Protein AF-A0A2N7Q3T9-F1 (afdb_monomer_lite)

Structure (mmCIF, N/CA/C/O backbone):
data_AF-A0A2N7Q3T9-F1
#
_entry.id   AF-A0A2N7Q3T9-F1
#
loop_
_atom_site.group_PDB
_atom_site.id
_atom_site.type_symbol
_atom_site.label_atom_id
_atom_site.label_alt_id
_atom_site.label_comp_id
_atom_site.label_asym_id
_atom_site.label_entity_id
_atom_site.label_seq_id
_atom_site.pdbx_PDB_ins_code
_atom_site.Cartn_x
_atom_site.Cartn_y
_atom_site.Cartn_z
_atom_site.occupancy
_atom_site.B_iso_or_equiv
_atom_site.auth_seq_id
_atom_site.auth_comp_id
_atom_site.auth_asym_id
_atom_site.auth_atom_id
_atom_site.pdbx_PDB_model_num
ATOM 1 N N . MET A 1 1 ? 2.534 8.173 -21.743 1.00 40.69 1 MET A N 1
ATOM 2 C CA . MET A 1 1 ? 3.752 7.332 -21.753 1.00 40.69 1 MET A CA 1
ATOM 3 C C . MET A 1 1 ? 3.950 6.769 -20.352 1.00 40.69 1 MET A C 1
ATOM 5 O O . MET A 1 1 ? 4.345 7.530 -19.479 1.00 40.69 1 MET A O 1
ATOM 9 N N . SER A 1 2 ? 3.644 5.490 -20.110 1.00 45.00 2 SER A N 1
ATOM 10 C CA . SER A 1 2 ? 3.992 4.845 -18.833 1.00 45.00 2 SER A CA 1
ATOM 11 C C . SER A 1 2 ? 5.509 4.738 -18.734 1.00 45.00 2 SER A C 1
ATOM 13 O O . SER A 1 2 ? 6.147 4.093 -19.571 1.00 45.00 2 SER A O 1
ATOM 15 N N . LYS A 1 3 ? 6.107 5.404 -17.744 1.00 56.69 3 LYS A N 1
ATOM 16 C CA . LYS A 1 3 ? 7.533 5.247 -17.456 1.00 56.69 3 LYS A CA 1
ATOM 17 C C . LYS A 1 3 ? 7.727 3.819 -16.947 1.00 56.69 3 LYS A C 1
ATOM 19 O O . LYS A 1 3 ? 7.128 3.411 -15.962 1.00 56.69 3 LYS A O 1
ATOM 24 N N . LYS A 1 4 ? 8.545 3.014 -17.632 1.00 60.53 4 LYS A N 1
ATOM 25 C CA . LYS A 1 4 ? 8.907 1.684 -17.123 1.00 60.53 4 LYS A CA 1
ATOM 26 C C . LYS A 1 4 ? 9.610 1.858 -15.774 1.00 60.53 4 LYS A C 1
ATOM 28 O O . LYS A 1 4 ? 10.688 2.442 -15.717 1.00 60.53 4 LYS A O 1
ATOM 33 N N . ILE A 1 5 ? 9.004 1.337 -14.707 1.00 64.88 5 ILE A N 1
ATOM 34 C CA . ILE A 1 5 ? 9.625 1.229 -13.382 1.00 64.88 5 ILE A CA 1
ATOM 35 C C . ILE A 1 5 ? 10.978 0.516 -13.531 1.00 64.88 5 ILE A C 1
ATOM 37 O O . ILE A 1 5 ? 11.024 -0.653 -13.917 1.00 64.88 5 ILE A O 1
ATOM 41 N N . ASN A 1 6 ? 12.078 1.200 -13.208 1.00 71.75 6 ASN A N 1
ATOM 42 C CA . ASN A 1 6 ? 13.384 0.558 -13.101 1.00 71.75 6 ASN A CA 1
ATOM 43 C C . ASN A 1 6 ? 13.453 -0.201 -11.772 1.00 71.75 6 ASN A C 1
ATOM 45 O O . ASN A 1 6 ? 13.769 0.369 -10.727 1.00 71.75 6 ASN A O 1
ATOM 49 N N . GLU A 1 7 ? 13.141 -1.495 -11.81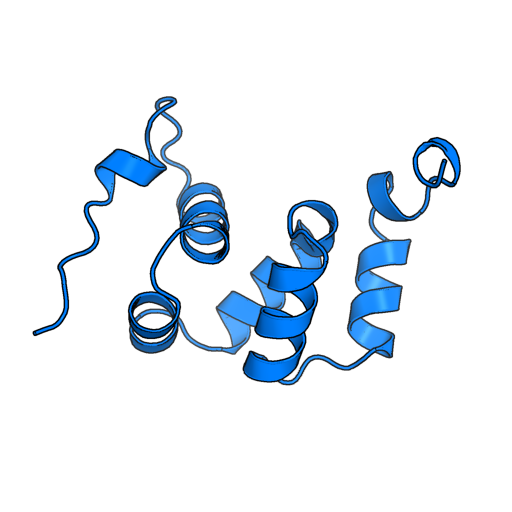0 1.00 71.75 7 GLU A N 1
ATOM 50 C CA . GLU A 1 7 ? 13.073 -2.334 -10.610 1.00 71.75 7 GLU A CA 1
ATOM 51 C C . GLU A 1 7 ? 14.386 -2.396 -9.824 1.00 71.75 7 GLU A C 1
ATOM 53 O O . GLU A 1 7 ? 14.359 -2.604 -8.611 1.00 71.75 7 GLU A O 1
ATOM 58 N N . LYS A 1 8 ? 15.527 -2.156 -10.486 1.00 76.62 8 LYS A N 1
ATOM 59 C CA . LYS A 1 8 ? 16.848 -2.169 -9.846 1.00 76.62 8 LYS A CA 1
ATOM 60 C C . LYS A 1 8 ? 16.977 -1.115 -8.747 1.00 76.62 8 LYS A C 1
ATOM 62 O O . LYS A 1 8 ? 17.671 -1.360 -7.770 1.00 76.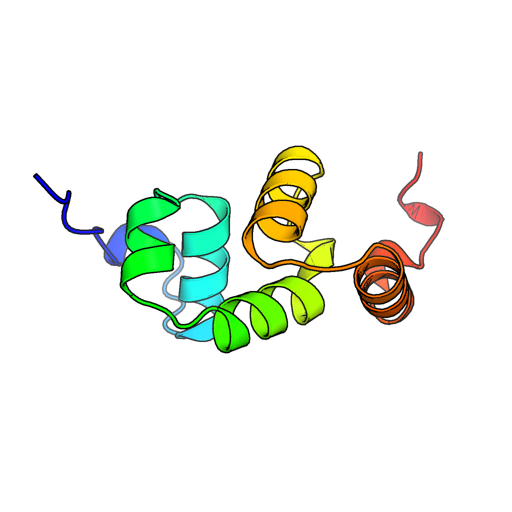62 8 LYS A O 1
ATOM 67 N N . ILE A 1 9 ? 16.266 0.012 -8.860 1.00 83.88 9 ILE A N 1
ATOM 68 C CA . ILE A 1 9 ? 16.285 1.081 -7.8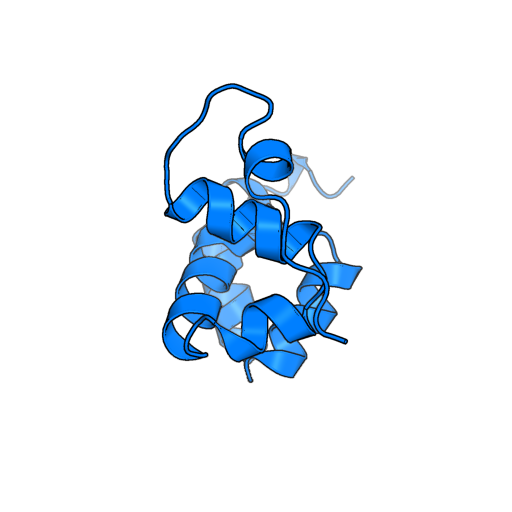47 1.00 83.88 9 ILE A CA 1
ATOM 69 C C . ILE A 1 9 ? 15.704 0.583 -6.519 1.00 83.88 9 ILE A C 1
ATOM 71 O O . ILE A 1 9 ? 16.166 0.977 -5.456 1.00 83.88 9 ILE A O 1
ATOM 75 N N . TYR A 1 10 ? 14.728 -0.327 -6.556 1.00 84.94 10 TYR A N 1
ATOM 76 C CA . TYR A 1 10 ? 14.094 -0.864 -5.348 1.00 84.94 10 TYR A CA 1
ATOM 77 C C . TYR A 1 10 ? 14.856 -2.053 -4.749 1.00 84.94 10 TYR A C 1
ATOM 79 O O . TYR A 1 10 ? 14.547 -2.456 -3.631 1.00 84.94 10 TYR A O 1
ATOM 87 N N . ARG A 1 11 ? 15.871 -2.573 -5.452 1.00 89.25 11 ARG A N 1
ATOM 88 C CA . ARG A 1 11 ? 16.764 -3.667 -5.025 1.00 89.25 11 ARG A CA 1
ATOM 89 C C . ARG A 1 11 ? 18.162 -3.154 -4.632 1.00 89.25 11 ARG A C 1
ATOM 91 O O . ARG A 1 11 ? 19.141 -3.886 -4.727 1.00 89.25 11 ARG A O 1
ATOM 98 N N . TRP A 1 12 ? 18.268 -1.881 -4.245 1.00 82.88 12 TRP A N 1
ATOM 99 C CA . TRP A 1 12 ? 19.539 -1.167 -4.045 1.00 82.88 12 TRP A CA 1
ATOM 100 C C . TRP A 1 12 ? 20.453 -1.760 -2.960 1.00 82.88 12 TRP A C 1
ATOM 102 O O . TRP A 1 12 ? 21.659 -1.544 -2.999 1.00 82.88 12 TRP A O 1
ATOM 112 N N . ASP A 1 13 ? 19.898 -2.524 -2.023 1.00 86.62 13 ASP A N 1
ATOM 113 C CA . ASP A 1 13 ? 20.599 -3.212 -0.933 1.00 86.62 13 ASP A CA 1
ATOM 114 C C . ASP A 1 13 ? 20.776 -4.721 -1.186 1.00 86.62 13 ASP A C 1
ATOM 116 O O . ASP A 1 13 ? 21.126 -5.473 -0.280 1.00 86.62 13 ASP A O 1
ATOM 120 N N . GLY A 1 14 ? 20.497 -5.185 -2.407 1.00 84.56 14 GLY A N 1
ATOM 121 C CA . GLY A 1 14 ? 20.567 -6.599 -2.770 1.00 84.56 14 GLY A CA 1
ATOM 122 C C . GLY A 1 14 ? 19.380 -7.440 -2.291 1.00 84.56 14 GLY A C 1
ATOM 123 O O . GLY A 1 14 ? 19.351 -8.641 -2.570 1.00 84.56 14 GLY A O 1
ATOM 124 N N . ILE A 1 15 ? 18.375 -6.852 -1.624 1.00 89.50 15 ILE A N 1
ATOM 125 C CA . ILE A 1 15 ? 17.166 -7.590 -1.242 1.00 89.50 15 ILE A CA 1
ATOM 126 C C . ILE A 1 15 ? 16.320 -7.895 -2.482 1.00 89.50 15 ILE A C 1
ATOM 128 O O . ILE A 1 15 ? 15.923 -7.005 -3.235 1.00 89.50 15 ILE A O 1
ATOM 132 N N . ASN A 1 16 ? 16.000 -9.180 -2.650 1.00 85.69 16 ASN A N 1
ATOM 133 C CA . ASN A 1 16 ? 15.231 -9.699 -3.781 1.00 85.69 16 ASN A CA 1
ATOM 134 C C . ASN A 1 16 ? 13.816 -10.176 -3.423 1.00 85.69 16 ASN A C 1
ATOM 136 O O . ASN A 1 16 ? 13.157 -10.765 -4.272 1.00 85.69 16 ASN A O 1
ATOM 140 N N . SER A 1 17 ? 13.346 -9.918 -2.199 1.00 90.56 17 SER A N 1
ATOM 141 C CA . SER A 1 17 ? 11.985 -10.269 -1.775 1.00 90.56 17 SER A CA 1
ATOM 142 C C . SER A 1 17 ? 10.943 -9.413 -2.497 1.00 90.56 17 SER A C 1
ATOM 144 O O . SER A 1 17 ? 10.967 -8.184 -2.398 1.00 90.56 17 SER A O 1
ATOM 146 N N . ASP A 1 18 ? 9.995 -10.060 -3.176 1.00 88.56 18 ASP A N 1
ATOM 147 C CA . ASP A 1 18 ? 8.928 -9.377 -3.915 1.00 88.56 18 ASP A CA 1
ATOM 148 C C . ASP A 1 18 ? 8.043 -8.520 -3.005 1.00 88.56 18 ASP A C 1
ATOM 150 O O . ASP A 1 18 ? 7.643 -7.419 -3.388 1.00 88.56 18 ASP A O 1
ATOM 154 N N . GLN A 1 19 ? 7.798 -8.972 -1.771 1.00 90.56 19 GLN A N 1
ATOM 155 C CA . GLN A 1 19 ? 7.044 -8.205 -0.782 1.00 90.56 19 GLN A CA 1
ATOM 156 C C . GLN A 1 19 ? 7.802 -6.939 -0.362 1.00 90.56 19 GLN A C 1
ATOM 158 O O . GLN A 1 19 ? 7.215 -5.859 -0.304 1.00 90.56 19 GLN A O 1
ATOM 163 N N . GLU A 1 20 ? 9.110 -7.041 -0.111 1.00 91.94 20 GLU A N 1
ATOM 164 C CA . GLU A 1 20 ? 9.935 -5.882 0.252 1.00 91.94 20 GLU A CA 1
ATOM 165 C C . GLU A 1 20 ? 9.992 -4.870 -0.896 1.00 91.94 20 GLU A C 1
ATOM 167 O O . GLU A 1 20 ? 9.847 -3.663 -0.693 1.00 91.94 20 GLU A O 1
ATOM 172 N N . ILE A 1 21 ? 10.139 -5.361 -2.125 1.00 92.56 21 ILE A N 1
ATOM 173 C CA . ILE A 1 21 ? 10.142 -4.529 -3.326 1.00 92.56 21 ILE A CA 1
ATOM 174 C C . ILE A 1 21 ? 8.789 -3.845 -3.512 1.00 92.56 21 ILE A C 1
ATOM 176 O O . ILE A 1 21 ? 8.757 -2.663 -3.851 1.00 92.56 21 ILE A O 1
ATOM 180 N N . LEU A 1 22 ? 7.678 -4.545 -3.269 1.00 93.62 22 LEU A N 1
ATOM 181 C CA . LEU A 1 22 ? 6.340 -3.963 -3.339 1.00 93.62 22 LEU A CA 1
ATOM 182 C C . LEU A 1 22 ? 6.156 -2.852 -2.302 1.00 93.62 22 LEU A C 1
ATOM 184 O O . LEU A 1 22 ? 5.722 -1.762 -2.667 1.00 93.62 22 LEU A O 1
ATOM 188 N N . ILE A 1 23 ? 6.567 -3.064 -1.049 1.00 93.81 23 ILE A N 1
ATOM 189 C CA . ILE A 1 23 ? 6.513 -2.018 -0.015 1.00 93.81 23 ILE A CA 1
ATOM 190 C C . ILE A 1 23 ? 7.316 -0.790 -0.459 1.00 93.81 23 ILE A C 1
ATOM 192 O O . ILE A 1 23 ? 6.838 0.340 -0.370 1.00 93.81 23 ILE A O 1
ATOM 196 N N . ARG A 1 24 ? 8.522 -0.988 -1.000 1.00 92.38 24 ARG A N 1
ATOM 197 C CA . ARG A 1 24 ? 9.358 0.116 -1.498 1.00 92.38 24 ARG A CA 1
ATOM 198 C C . ARG A 1 24 ? 8.731 0.831 -2.687 1.00 92.38 24 ARG A C 1
ATOM 200 O O . ARG A 1 24 ? 8.796 2.057 -2.747 1.00 92.38 24 ARG A O 1
ATOM 207 N N . LYS A 1 25 ? 8.103 0.093 -3.606 1.00 92.75 25 LYS A N 1
ATOM 208 C CA . LYS A 1 25 ? 7.320 0.683 -4.697 1.00 92.75 25 LYS A CA 1
ATOM 209 C C . LYS A 1 25 ? 6.199 1.544 -4.111 1.00 92.75 25 LYS A C 1
ATOM 211 O O . LYS A 1 25 ? 6.131 2.714 -4.453 1.00 92.75 25 LYS A O 1
ATOM 216 N N . MET A 1 26 ? 5.421 1.044 -3.150 1.00 93.50 26 MET A N 1
ATOM 217 C CA . MET A 1 26 ? 4.356 1.819 -2.487 1.00 93.50 26 MET A CA 1
ATOM 218 C C . MET A 1 26 ? 4.859 3.072 -1.755 1.00 93.50 26 MET A C 1
ATOM 220 O O . MET A 1 26 ? 4.114 4.039 -1.602 1.00 93.50 26 MET A O 1
ATOM 224 N N . LEU A 1 27 ? 6.111 3.080 -1.295 1.00 91.81 27 LEU A N 1
ATOM 225 C CA . LEU A 1 27 ? 6.704 4.233 -0.614 1.00 91.81 27 LEU A CA 1
ATOM 226 C C . LEU A 1 27 ? 7.281 5.288 -1.566 1.00 91.81 27 LEU A C 1
ATOM 228 O O . LEU A 1 27 ? 7.256 6.469 -1.212 1.00 91.81 27 LEU A O 1
ATOM 232 N N . TYR A 1 28 ? 7.827 4.877 -2.715 1.00 90.00 28 TYR A N 1
ATOM 233 C CA . TYR A 1 28 ? 8.706 5.734 -3.525 1.00 90.00 28 TYR A CA 1
ATOM 234 C C . TYR A 1 28 ? 8.423 5.739 -5.034 1.00 90.00 28 TYR A C 1
ATOM 236 O O . TYR A 1 28 ? 8.996 6.561 -5.745 1.00 90.00 28 TYR A O 1
ATOM 244 N N . ALA A 1 29 ? 7.619 4.812 -5.556 1.00 90.50 29 ALA A N 1
ATOM 245 C CA . ALA A 1 29 ? 7.242 4.798 -6.969 1.00 90.50 29 ALA A CA 1
ATOM 246 C C . ALA A 1 29 ? 6.035 5.704 -7.242 1.00 90.50 29 ALA A C 1
ATOM 248 O O . ALA A 1 29 ? 5.364 6.171 -6.323 1.00 90.50 29 ALA A O 1
ATOM 249 N N . ASP A 1 30 ? 5.753 5.917 -8.528 1.00 89.75 30 ASP A N 1
ATOM 250 C CA . ASP A 1 30 ? 4.513 6.553 -8.956 1.00 89.75 30 ASP A CA 1
ATOM 251 C C . ASP A 1 30 ? 3.312 5.655 -8.599 1.00 89.75 30 ASP A C 1
ATOM 253 O O . ASP A 1 30 ? 3.289 4.487 -9.005 1.00 89.75 30 ASP A O 1
ATOM 257 N N . PRO A 1 31 ? 2.311 6.152 -7.849 1.00 90.06 31 PRO A N 1
ATOM 258 C CA . PRO A 1 31 ? 1.171 5.336 -7.449 1.00 90.06 31 PRO A CA 1
ATOM 259 C C . PRO A 1 31 ? 0.350 4.786 -8.619 1.00 90.06 31 PRO A C 1
ATOM 261 O O . PRO A 1 31 ? -0.171 3.678 -8.509 1.00 90.06 31 PRO A O 1
ATOM 264 N N . GLY A 1 32 ? 0.250 5.502 -9.744 1.00 90.06 32 GLY A N 1
ATOM 265 C CA . GLY A 1 32 ? -0.506 5.050 -10.915 1.00 90.06 32 GLY A CA 1
ATOM 266 C C . GLY A 1 32 ? 0.095 3.791 -11.543 1.00 90.06 32 GLY A C 1
ATOM 267 O O . GLY A 1 32 ? -0.625 2.861 -11.922 1.00 90.06 32 GLY A O 1
ATOM 268 N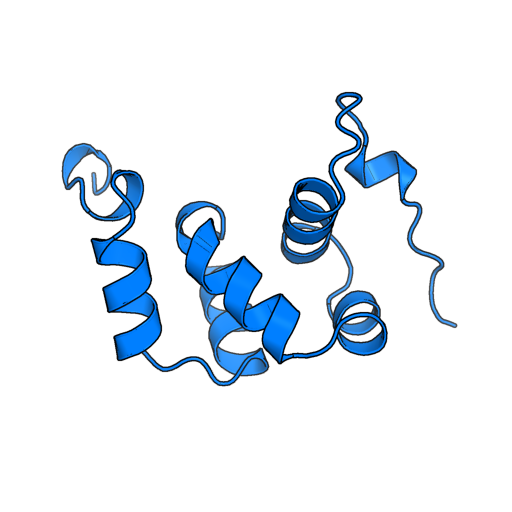 N . ASP A 1 33 ? 1.424 3.695 -11.569 1.00 88.94 33 ASP A N 1
ATOM 269 C CA . ASP A 1 33 ? 2.111 2.491 -12.046 1.00 88.94 33 ASP A CA 1
ATOM 270 C C . ASP A 1 33 ? 1.930 1.289 -11.100 1.00 88.94 33 ASP A C 1
ATOM 272 O O . ASP A 1 33 ? 2.025 0.140 -11.531 1.00 88.94 33 ASP A O 1
ATOM 276 N N . ILE A 1 34 ? 1.687 1.527 -9.809 1.00 92.00 34 ILE A N 1
ATOM 277 C CA . ILE A 1 34 ? 1.423 0.464 -8.829 1.00 92.00 34 ILE A CA 1
ATOM 278 C C . ILE A 1 34 ? -0.019 -0.016 -8.964 1.00 92.00 34 ILE A C 1
ATOM 280 O O . ILE A 1 34 ? -0.256 -1.216 -9.094 1.00 92.00 34 ILE A O 1
ATOM 284 N N . LEU A 1 35 ? -0.965 0.922 -8.979 1.00 92.00 35 LEU A N 1
ATOM 285 C CA . LEU A 1 35 ? -2.400 0.647 -9.070 1.00 92.00 35 LEU A CA 1
ATOM 286 C C . LEU A 1 35 ? -2.778 -0.057 -10.380 1.00 92.00 35 LEU A C 1
ATOM 288 O O . LEU A 1 35 ? -3.727 -0.829 -10.408 1.00 92.00 35 LEU A O 1
ATOM 292 N N . SER A 1 36 ? -2.014 0.155 -11.454 1.00 91.62 36 SER A N 1
ATOM 293 C CA . SER A 1 36 ? -2.206 -0.564 -12.723 1.00 91.62 36 SER A CA 1
ATOM 294 C C . SER A 1 36 ? -1.647 -1.992 -12.738 1.00 91.62 36 SER A C 1
ATOM 296 O O . SER A 1 36 ? -1.994 -2.766 -13.628 1.00 91.62 36 SER A O 1
ATOM 298 N N . LYS A 1 37 ? -0.771 -2.356 -11.792 1.00 91.88 37 LYS A N 1
ATOM 299 C CA . LYS A 1 37 ? -0.051 -3.645 -11.788 1.00 91.88 37 LYS A CA 1
ATOM 300 C C . LYS A 1 37 ? -0.490 -4.606 -10.697 1.00 91.88 37 LYS A C 1
ATOM 302 O O . LYS A 1 37 ? -0.345 -5.813 -10.869 1.00 91.88 37 LYS A O 1
ATOM 307 N N . TYR A 1 38 ? -0.960 -4.085 -9.573 1.00 92.88 38 TYR A N 1
ATOM 308 C CA . TYR A 1 38 ? -1.317 -4.882 -8.408 1.00 92.88 38 TYR A CA 1
ATOM 309 C C . TYR A 1 38 ? -2.794 -4.689 -8.091 1.00 92.88 38 TYR A C 1
ATOM 311 O O . TYR A 1 38 ? -3.300 -3.572 -8.113 1.00 92.88 38 TYR A O 1
ATOM 319 N N . SER A 1 39 ? -3.480 -5.784 -7.767 1.00 93.50 39 SER A N 1
ATOM 320 C CA . SER A 1 39 ? -4.864 -5.715 -7.302 1.00 93.50 39 SER A CA 1
ATOM 321 C C . SER A 1 39 ? -4.952 -4.960 -5.978 1.00 93.50 39 SER A C 1
ATOM 323 O O . SER A 1 39 ? -4.090 -5.134 -5.109 1.00 93.50 39 SER A O 1
ATOM 325 N N . GLU A 1 40 ? -6.047 -4.237 -5.783 1.00 92.88 40 GLU A N 1
ATOM 326 C CA . GLU A 1 40 ? -6.321 -3.482 -4.560 1.00 92.88 40 GLU A CA 1
ATOM 327 C C . GLU A 1 40 ? -6.216 -4.339 -3.290 1.00 92.88 40 GLU A C 1
ATOM 329 O O . GLU A 1 40 ? -5.565 -3.927 -2.335 1.00 92.88 40 GLU A O 1
ATOM 334 N N . GLY A 1 41 ? -6.742 -5.572 -3.299 1.00 93.12 41 GLY A N 1
ATOM 335 C CA . GLY A 1 41 ? -6.683 -6.472 -2.138 1.00 93.12 41 GLY A CA 1
ATOM 336 C C . GLY A 1 41 ? -5.256 -6.798 -1.676 1.00 93.12 41 GLY A C 1
ATOM 337 O O . GLY A 1 41 ? -4.973 -6.773 -0.480 1.00 93.12 41 GLY A O 1
ATOM 338 N N . ILE A 1 42 ? -4.330 -7.025 -2.617 1.00 93.81 42 ILE A N 1
ATOM 339 C CA . ILE A 1 42 ? -2.904 -7.243 -2.309 1.00 93.81 42 ILE A CA 1
ATOM 340 C C . ILE A 1 42 ? -2.293 -5.978 -1.701 1.00 93.81 42 ILE A C 1
ATOM 342 O O . ILE A 1 42 ? -1.569 -6.049 -0.709 1.00 93.81 42 ILE A O 1
ATOM 346 N N . LEU A 1 43 ? -2.583 -4.813 -2.285 1.00 95.00 43 LEU A N 1
ATOM 347 C CA . LEU A 1 43 ? -2.056 -3.539 -1.796 1.00 95.00 43 LEU A CA 1
ATOM 348 C C . LEU A 1 43 ? -2.584 -3.213 -0.397 1.00 95.00 43 LEU A C 1
ATOM 350 O O . LEU A 1 43 ? -1.810 -2.763 0.447 1.00 95.00 43 LEU A O 1
ATOM 354 N N . LYS A 1 44 ? -3.865 -3.492 -0.135 1.00 95.25 44 LYS A N 1
ATOM 355 C CA . LYS A 1 44 ? -4.507 -3.319 1.171 1.00 95.25 44 LYS A CA 1
ATOM 356 C C . LYS A 1 44 ? -3.864 -4.200 2.238 1.00 95.25 44 LYS A C 1
ATOM 358 O O . LYS A 1 44 ? -3.476 -3.688 3.286 1.00 95.25 44 LYS A O 1
ATOM 363 N N . ASP A 1 45 ? -3.668 -5.486 1.953 1.00 94.31 45 ASP A N 1
ATOM 364 C CA . ASP A 1 45 ? -3.008 -6.413 2.882 1.00 94.31 45 ASP A CA 1
ATOM 365 C C . ASP A 1 45 ? -1.563 -5.983 3.190 1.00 94.31 45 ASP A C 1
ATOM 367 O O . ASP A 1 45 ? -1.162 -5.889 4.354 1.00 94.31 45 ASP A O 1
ATOM 371 N N . VAL A 1 46 ? -0.787 -5.632 2.159 1.00 94.81 46 VAL A N 1
ATOM 372 C CA . VAL A 1 46 ? 0.601 -5.171 2.326 1.00 94.81 46 VAL A CA 1
ATOM 373 C C . VAL A 1 46 ? 0.664 -3.867 3.118 1.00 94.81 46 VAL A C 1
ATOM 375 O O . VAL A 1 46 ? 1.521 -3.742 4.001 1.00 94.81 46 VAL A O 1
ATOM 378 N N . PHE A 1 47 ? -0.235 -2.923 2.830 1.00 94.69 47 PHE A N 1
ATOM 379 C CA . PHE A 1 47 ? -0.341 -1.646 3.529 1.00 94.69 47 PHE A CA 1
ATOM 380 C C . PHE A 1 47 ? -0.632 -1.841 5.017 1.00 94.69 47 PHE A C 1
ATOM 382 O O . PHE A 1 47 ? 0.142 -1.357 5.843 1.00 94.69 47 PHE A O 1
ATOM 389 N N . LEU A 1 48 ? -1.684 -2.591 5.361 1.00 92.12 48 LEU A N 1
ATOM 390 C CA . LEU A 1 48 ? -2.091 -2.819 6.749 1.00 92.12 48 LEU A CA 1
ATOM 391 C C . LEU A 1 48 ? -0.998 -3.545 7.543 1.00 92.12 48 LEU A C 1
ATOM 393 O O . LEU A 1 48 ? -0.579 -3.071 8.598 1.00 92.12 48 LEU A O 1
ATOM 397 N N . ARG A 1 49 ? -0.424 -4.628 7.001 1.00 91.38 49 ARG A N 1
ATOM 398 C CA . ARG A 1 49 ? 0.656 -5.376 7.679 1.00 91.38 49 ARG A CA 1
ATOM 399 C C . ARG A 1 49 ? 1.924 -4.552 7.905 1.00 91.38 49 ARG A C 1
ATOM 401 O O . ARG A 1 49 ? 2.704 -4.851 8.807 1.00 91.38 49 ARG A O 1
ATOM 408 N N . ASN A 1 50 ? 2.157 -3.528 7.085 1.00 92.19 50 ASN A N 1
ATOM 409 C CA . ASN A 1 50 ? 3.370 -2.712 7.123 1.00 92.19 50 ASN A CA 1
ATOM 410 C C . ASN A 1 50 ? 3.091 -1.245 7.448 1.00 92.19 50 ASN A C 1
ATOM 412 O O . ASN A 1 50 ? 3.932 -0.390 7.161 1.00 92.19 50 ASN A O 1
ATOM 416 N N . ILE A 1 51 ? 1.952 -0.944 8.076 1.00 90.12 51 ILE A N 1
ATOM 417 C CA . ILE A 1 51 ? 1.469 0.427 8.266 1.00 90.12 51 ILE A CA 1
ATOM 418 C C . ILE A 1 51 ? 2.496 1.332 8.957 1.00 90.12 51 ILE A C 1
ATOM 420 O O . ILE A 1 51 ? 2.701 2.482 8.562 1.00 90.12 51 ILE A O 1
ATOM 424 N N . HIS A 1 52 ? 3.248 0.772 9.905 1.00 86.75 52 HIS A N 1
ATOM 425 C CA . HIS A 1 52 ? 4.330 1.440 10.623 1.00 86.75 52 HIS A CA 1
ATOM 426 C C . HIS A 1 52 ? 5.419 2.030 9.705 1.00 86.75 52 HIS A C 1
ATOM 428 O O . HIS A 1 52 ? 6.019 3.043 10.0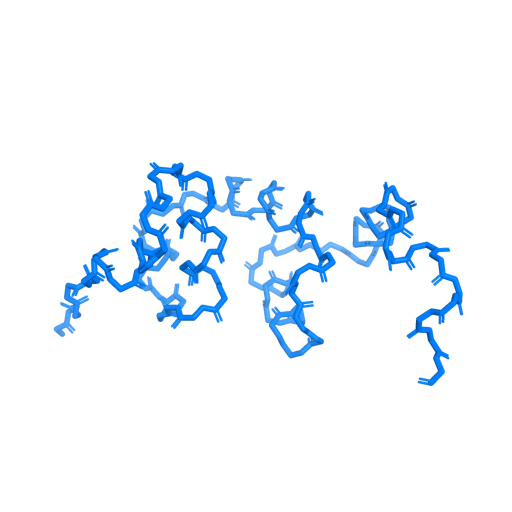55 1.00 86.75 52 HIS A O 1
ATOM 434 N N . ARG A 1 53 ? 5.657 1.451 8.519 1.00 89.69 53 ARG A N 1
ATOM 435 C CA . ARG A 1 53 ? 6.670 1.922 7.552 1.00 89.69 53 ARG A CA 1
ATOM 436 C C . ARG A 1 53 ? 6.211 3.133 6.745 1.00 89.69 53 ARG A C 1
ATOM 438 O O . ARG A 1 53 ? 7.039 3.870 6.211 1.00 89.69 53 ARG A O 1
ATOM 445 N N . PHE A 1 54 ? 4.904 3.348 6.638 1.00 90.31 54 PHE A N 1
ATOM 446 C CA . PHE A 1 54 ? 4.345 4.471 5.898 1.00 90.31 54 PHE A CA 1
ATOM 447 C C . PHE A 1 54 ? 4.375 5.727 6.773 1.00 90.31 54 PHE A C 1
ATOM 449 O O . PHE A 1 54 ? 3.912 5.712 7.910 1.00 90.31 54 PHE A O 1
ATOM 456 N N . LYS A 1 55 ? 4.902 6.839 6.250 1.00 87.62 55 LYS A N 1
ATOM 457 C CA . LYS A 1 55 ? 4.816 8.155 6.913 1.00 87.62 55 LYS A CA 1
ATOM 458 C C . LYS A 1 55 ? 3.390 8.704 6.821 1.00 87.62 55 LYS A C 1
ATOM 460 O O . LYS A 1 55 ? 2.670 8.340 5.896 1.00 87.62 55 LYS A O 1
ATOM 465 N N . LYS A 1 56 ? 3.009 9.644 7.697 1.00 85.19 56 LYS A N 1
ATOM 466 C CA . LYS A 1 56 ? 1.649 10.229 7.772 1.00 85.19 56 LYS A CA 1
ATOM 467 C C . LYS A 1 56 ? 1.054 10.597 6.403 1.00 85.19 56 LYS A C 1
ATOM 469 O O . LYS A 1 56 ? -0.038 10.147 6.086 1.00 85.19 56 LYS A O 1
ATOM 474 N N . LYS A 1 57 ? 1.804 11.321 5.558 1.00 85.44 57 LYS A N 1
ATOM 475 C CA . LYS A 1 57 ? 1.359 11.699 4.200 1.00 85.44 57 LYS A CA 1
ATOM 476 C C . LYS A 1 57 ? 1.054 10.484 3.311 1.00 85.44 57 LYS A C 1
ATOM 478 O O . LYS A 1 57 ? 0.000 10.437 2.689 1.00 85.44 57 LYS A O 1
ATOM 483 N N . ASN A 1 58 ? 1.941 9.485 3.300 1.00 88.25 58 ASN A N 1
ATOM 484 C CA . ASN A 1 58 ? 1.740 8.260 2.521 1.00 88.25 58 ASN A CA 1
ATOM 485 C C . ASN A 1 58 ? 0.609 7.402 3.105 1.00 88.25 58 ASN A C 1
ATOM 487 O O . ASN A 1 58 ? -0.149 6.821 2.339 1.00 88.25 58 ASN A O 1
ATOM 491 N N . ARG A 1 59 ? 0.457 7.344 4.437 1.00 90.06 59 ARG A N 1
ATOM 492 C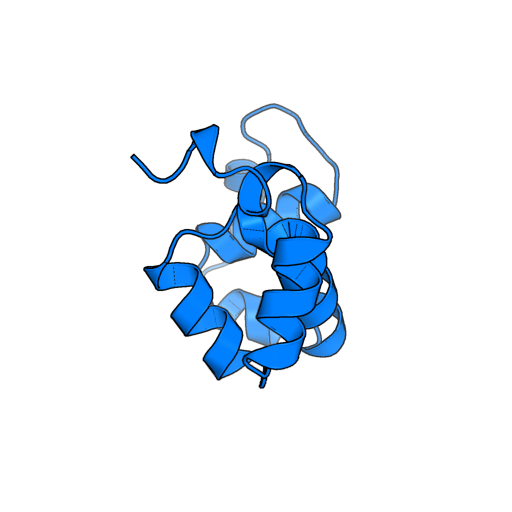 CA . ARG A 1 59 ? -0.660 6.636 5.084 1.00 90.06 59 ARG A CA 1
ATOM 493 C C . ARG A 1 59 ? -1.998 7.213 4.658 1.00 90.06 59 ARG A C 1
ATOM 495 O O . ARG A 1 59 ? -2.843 6.454 4.214 1.00 90.06 59 ARG A O 1
ATOM 502 N N . SER A 1 60 ? -2.175 8.532 4.748 1.00 91.00 60 SER A N 1
ATOM 503 C CA . SER A 1 60 ? -3.428 9.181 4.345 1.00 91.00 60 SER A CA 1
ATOM 504 C C . SER A 1 60 ? -3.758 8.918 2.875 1.00 91.00 60 SER A C 1
ATOM 506 O O . SER A 1 60 ? -4.907 8.629 2.557 1.00 91.00 60 SER A O 1
ATOM 508 N N . PHE A 1 61 ? -2.751 8.959 1.997 1.00 93.31 61 PHE A N 1
ATOM 509 C CA . PHE A 1 61 ? -2.918 8.630 0.583 1.00 93.31 61 PHE A CA 1
ATOM 510 C C . PHE A 1 61 ? -3.380 7.181 0.377 1.00 93.31 61 PHE A C 1
ATOM 512 O O . PHE A 1 61 ? -4.426 6.949 -0.223 1.00 93.31 61 PHE A O 1
ATOM 519 N N . TRP A 1 62 ? -2.633 6.206 0.902 1.00 94.44 62 TRP A N 1
ATOM 520 C CA . TRP A 1 62 ? -2.940 4.788 0.701 1.00 94.44 62 TRP A CA 1
ATOM 521 C C . TRP A 1 62 ? -4.231 4.362 1.395 1.00 94.44 62 TRP A C 1
ATOM 523 O O . TRP A 1 62 ? -4.978 3.576 0.829 1.00 94.44 62 TRP A O 1
ATOM 533 N N . LYS A 1 63 ? -4.545 4.932 2.561 1.00 94.25 63 LYS A N 1
ATOM 534 C CA . LYS A 1 63 ? -5.827 4.723 3.239 1.00 94.25 63 LYS A CA 1
ATOM 535 C C . LYS A 1 63 ? -7.002 5.132 2.345 1.00 94.25 63 LYS A C 1
ATOM 537 O O . LYS A 1 63 ? -7.937 4.356 2.185 1.00 94.25 63 LYS A O 1
ATOM 542 N N . LEU A 1 64 ? -6.933 6.326 1.747 1.00 93.69 64 LEU A N 1
ATOM 543 C CA . LEU A 1 64 ? -7.991 6.855 0.883 1.00 93.69 64 LEU A CA 1
ATOM 544 C C . LEU A 1 64 ? -8.133 6.037 -0.404 1.00 93.69 64 LEU A C 1
ATOM 546 O O . LEU A 1 64 ? -9.243 5.687 -0.786 1.00 93.69 64 LEU A O 1
ATOM 550 N N . ILE A 1 65 ? -7.013 5.720 -1.055 1.00 93.75 65 ILE A N 1
ATOM 551 C CA . ILE A 1 65 ? -7.006 4.998 -2.333 1.00 93.75 65 ILE A CA 1
ATOM 552 C C . ILE A 1 65 ? -7.446 3.538 -2.187 1.00 93.75 65 ILE A C 1
ATOM 554 O O . ILE A 1 65 ? -8.071 3.013 -3.098 1.00 93.75 65 ILE A O 1
ATOM 558 N N . LEU A 1 66 ? -7.125 2.889 -1.066 1.00 94.38 66 LEU A N 1
ATOM 559 C CA . LEU A 1 66 ? -7.435 1.474 -0.825 1.00 94.38 66 LEU A CA 1
ATOM 560 C C . LEU A 1 66 ? -8.742 1.268 -0.041 1.00 94.38 66 LEU A C 1
ATOM 562 O O . LEU A 1 66 ? -8.988 0.166 0.448 1.00 94.38 66 LEU A O 1
ATOM 566 N N . GLY A 1 67 ? -9.528 2.333 0.169 1.00 92.44 67 GLY A N 1
ATOM 567 C CA . GLY A 1 67 ? -10.795 2.260 0.902 1.00 92.44 67 GLY A CA 1
ATOM 568 C C . GLY A 1 67 ? -10.650 1.648 2.299 1.00 92.44 67 GLY A C 1
ATOM 569 O O . GLY A 1 67 ? -11.467 0.823 2.708 1.00 92.44 67 GLY A O 1
ATOM 570 N N . VAL A 1 68 ? -9.567 1.978 3.006 1.00 92.56 68 VAL A N 1
ATOM 571 C CA . VAL A 1 68 ? -9.286 1.445 4.345 1.00 92.56 68 VAL A CA 1
ATOM 572 C C . VAL A 1 68 ? -9.953 2.347 5.385 1.00 92.56 68 VAL A C 1
ATOM 574 O O . VAL A 1 68 ? -9.770 3.569 5.368 1.00 92.56 68 VAL A O 1
ATOM 577 N N . SER A 1 69 ? -10.718 1.752 6.295 1.00 90.19 69 SER A N 1
ATOM 578 C CA . SER A 1 69 ? -11.354 2.472 7.408 1.00 90.19 69 SER A CA 1
ATOM 579 C C . SER A 1 69 ? -10.343 2.911 8.478 1.00 90.19 69 SER A C 1
ATOM 581 O O . SER A 1 69 ? -9.205 2.441 8.506 1.00 90.19 69 SER A O 1
ATOM 583 N N . ASP A 1 70 ? -10.734 3.844 9.350 1.00 86.50 70 ASP A N 1
ATOM 584 C CA . ASP A 1 70 ? -9.927 4.170 10.538 1.00 86.50 70 ASP A CA 1
ATOM 585 C C . ASP A 1 70 ? -9.786 2.954 11.463 1.00 86.50 70 ASP A C 1
ATOM 587 O O . ASP A 1 70 ? -8.674 2.645 11.877 1.00 86.50 70 ASP A O 1
ATOM 591 N N . ASP A 1 71 ? -10.860 2.182 11.654 1.00 87.81 71 ASP A N 1
ATOM 592 C CA . ASP A 1 71 ? -10.854 0.977 12.492 1.00 87.81 71 ASP A CA 1
ATOM 593 C C . ASP A 1 71 ? -9.816 -0.061 12.025 1.00 87.81 71 ASP A C 1
ATOM 595 O O . ASP A 1 71 ? -9.059 -0.605 12.829 1.00 87.81 71 ASP A O 1
ATOM 599 N N . GLU A 1 72 ? -9.718 -0.307 10.712 1.00 87.94 72 GLU A N 1
ATOM 600 C CA . GLU A 1 72 ? -8.714 -1.220 10.140 1.00 87.94 72 GLU A CA 1
ATOM 601 C C . GLU A 1 72 ? -7.278 -0.709 10.340 1.00 87.94 72 GLU A C 1
ATOM 603 O O . GLU A 1 72 ? -6.347 -1.496 10.539 1.00 87.94 72 GLU A O 1
ATOM 608 N N . VAL A 1 73 ? -7.082 0.611 10.273 1.00 85.50 73 VAL A N 1
ATOM 609 C CA . VAL A 1 73 ? -5.784 1.254 10.517 1.00 85.50 73 VAL A CA 1
ATOM 610 C C . VAL A 1 73 ? -5.390 1.125 11.982 1.00 85.50 73 VAL A C 1
ATOM 612 O O . VAL A 1 73 ? -4.242 0.771 12.263 1.00 85.50 73 VAL A O 1
ATOM 615 N N . ASP A 1 74 ? -6.325 1.374 12.892 1.00 85.12 74 ASP A N 1
ATOM 616 C CA . ASP A 1 74 ? -6.099 1.318 14.332 1.00 85.12 74 ASP A CA 1
ATOM 617 C C . ASP A 1 74 ? -5.837 -0.118 14.789 1.00 85.12 74 ASP A C 1
ATOM 619 O O . ASP A 1 74 ? -4.884 -0.362 15.531 1.00 85.12 74 ASP A O 1
ATOM 623 N N . GLU A 1 75 ? -6.579 -1.098 14.267 1.00 86.75 75 GLU A N 1
ATOM 624 C CA . GLU A 1 75 ? -6.328 -2.515 14.538 1.00 86.75 75 GLU A CA 1
ATOM 625 C C . GLU A 1 75 ? -4.935 -2.945 14.045 1.00 86.75 75 GLU A C 1
ATOM 627 O O . GLU A 1 75 ? -4.184 -3.624 14.757 1.00 86.75 75 GLU A O 1
ATOM 632 N N . ALA A 1 76 ? -4.551 -2.526 12.836 1.00 84.56 76 ALA A N 1
ATOM 633 C CA . ALA A 1 76 ? -3.234 -2.818 12.279 1.00 84.56 76 ALA A CA 1
ATOM 634 C C . ALA A 1 76 ? -2.099 -2.118 13.048 1.00 84.56 76 ALA A C 1
ATOM 636 O O . ALA A 1 76 ? -1.023 -2.696 13.234 1.00 84.56 76 ALA A O 1
ATOM 637 N N . ALA A 1 77 ? -2.330 -0.891 13.517 1.00 80.75 77 ALA A N 1
ATOM 638 C CA . ALA A 1 77 ? -1.383 -0.138 14.330 1.00 80.75 77 ALA A CA 1
ATOM 639 C C . ALA A 1 77 ? -1.228 -0.746 15.732 1.00 80.75 77 ALA A C 1
ATOM 641 O O . ALA A 1 77 ? -0.095 -0.905 16.188 1.00 80.75 77 ALA A O 1
ATOM 642 N N . ALA A 1 78 ? -2.325 -1.165 16.369 1.00 78.44 78 ALA A N 1
ATOM 643 C CA . ALA A 1 78 ? -2.329 -1.822 17.677 1.00 78.44 78 ALA A CA 1
ATOM 644 C C . ALA A 1 78 ? -1.600 -3.174 17.645 1.00 78.44 78 ALA A C 1
ATOM 646 O O . ALA A 1 78 ? -0.835 -3.504 18.550 1.00 78.44 78 ALA A O 1
ATOM 647 N N . LYS A 1 79 ? -1.757 -3.938 16.557 1.00 77.19 79 LYS A N 1
ATOM 648 C CA . LYS A 1 79 ? -1.007 -5.186 16.327 1.00 77.19 79 LYS A CA 1
ATOM 649 C C . LYS A 1 79 ? 0.480 -4.951 16.041 1.00 77.19 79 LYS A C 1
ATOM 651 O O . LYS A 1 79 ? 1.276 -5.890 16.098 1.00 77.19 79 LYS A O 1
ATOM 656 N N . CYS A 1 80 ? 0.884 -3.721 15.727 1.00 66.81 80 CYS A N 1
ATOM 657 C CA . CYS A 1 80 ? 2.267 -3.386 15.434 1.00 66.81 80 CYS A CA 1
ATOM 658 C C . CYS A 1 80 ? 2.974 -2.817 16.670 1.00 66.81 80 CYS A C 1
ATOM 660 O O . CYS A 1 80 ? 2.767 -1.666 17.044 1.00 66.81 80 CYS A O 1
ATOM 662 N N . PHE A 1 81 ? 3.913 -3.578 17.242 1.00 65.38 81 PHE A N 1
ATOM 663 C CA . PHE A 1 81 ? 4.714 -3.159 18.404 1.00 65.38 81 PHE A CA 1
ATOM 664 C C . PHE A 1 81 ? 5.320 -1.749 18.268 1.00 65.38 81 PHE A C 1
ATOM 666 O O . PHE A 1 81 ? 5.335 -0.974 19.219 1.00 65.38 81 PHE A O 1
ATOM 673 N N . ARG A 1 82 ? 5.789 -1.388 17.065 1.00 59.47 82 ARG A N 1
ATOM 674 C CA . ARG A 1 82 ? 6.398 -0.075 16.789 1.00 59.47 82 ARG A CA 1
ATOM 675 C C . ARG A 1 82 ? 5.412 1.092 16.804 1.00 59.47 82 ARG A C 1
ATOM 677 O O . ARG A 1 82 ? 5.853 2.221 16.959 1.00 59.47 82 ARG A O 1
ATOM 684 N N . SER A 1 83 ? 4.127 0.838 16.581 1.00 57.47 83 SER A N 1
ATOM 685 C CA . SER A 1 83 ? 3.077 1.862 16.608 1.00 57.47 83 SER A CA 1
ATOM 686 C C . SER A 1 83 ? 2.278 1.839 17.909 1.00 57.47 83 SER A C 1
ATOM 688 O O . SER A 1 83 ? 1.757 2.870 18.299 1.00 57.47 83 SER A O 1
ATOM 690 N N . SER A 1 84 ? 2.241 0.702 18.606 1.00 57.03 84 SER A N 1
ATOM 691 C CA . SER A 1 84 ? 1.628 0.563 19.931 1.00 57.03 84 SER A CA 1
ATOM 692 C C . SER A 1 84 ? 2.526 1.038 21.082 1.00 57.03 84 SER A C 1
ATOM 694 O O . SER A 1 84 ? 2.061 1.124 22.216 1.00 57.03 84 SER A O 1
ATOM 696 N N . SER A 1 85 ? 3.816 1.288 20.842 1.00 55.06 85 SER A N 1
ATOM 697 C CA . SER A 1 85 ? 4.742 1.723 21.887 1.00 55.06 85 SER A CA 1
ATOM 698 C C . SER A 1 85 ? 4.805 3.251 21.958 1.00 55.06 85 SER A C 1
ATOM 700 O O . SER A 1 85 ? 5.424 3.884 21.104 1.00 55.06 85 SER A O 1
ATOM 702 N N . GLU A 1 86 ? 4.244 3.822 23.030 1.00 53.75 86 GLU A N 1
ATOM 703 C CA . GLU A 1 86 ? 4.282 5.257 23.389 1.00 53.75 86 GLU A CA 1
ATOM 704 C C . GLU A 1 86 ? 5.707 5.838 23.535 1.00 53.75 86 GLU A C 1
ATOM 706 O O . GLU A 1 86 ? 5.889 7.038 23.725 1.00 53.75 86 GLU A O 1
ATOM 711 N N . LEU A 1 87 ? 6.754 5.009 23.435 1.00 55.75 87 LEU A N 1
ATOM 712 C CA . LEU A 1 87 ? 8.153 5.444 23.490 1.00 55.75 87 LEU A CA 1
ATOM 713 C C . LEU A 1 87 ? 8.565 6.331 22.304 1.00 55.75 87 LEU A C 1
ATOM 715 O O . LEU A 1 87 ? 9.557 7.051 22.413 1.00 55.75 87 LEU A O 1
ATOM 719 N N . TRP A 1 88 ? 7.838 6.271 21.186 1.00 51.16 88 TRP A N 1
ATOM 720 C CA . TRP A 1 88 ? 8.194 6.957 19.937 1.00 51.16 88 TRP A CA 1
ATOM 721 C C . TRP A 1 88 ? 7.280 8.144 19.588 1.00 51.16 88 TRP A C 1
ATOM 723 O O . TRP A 1 88 ? 7.518 8.789 18.569 1.00 51.16 88 TRP A O 1
ATOM 733 N N . ASP A 1 89 ? 6.295 8.458 20.437 1.00 43.38 89 ASP A N 1
ATOM 734 C CA . ASP A 1 89 ? 5.388 9.617 20.318 1.00 43.38 89 ASP A CA 1
ATOM 735 C C . ASP A 1 89 ? 5.890 10.834 21.136 1.00 43.38 89 ASP A C 1
ATOM 737 O O . ASP A 1 89 ? 5.123 11.501 21.832 1.00 43.38 89 ASP A O 1
ATOM 741 N N . ARG A 1 90 ? 7.199 11.129 21.081 1.00 42.09 90 ARG A N 1
ATOM 742 C CA . ARG A 1 90 ? 7.785 12.366 21.639 1.00 42.09 90 ARG A CA 1
ATOM 743 C C . ARG A 1 90 ? 8.167 13.365 20.557 1.00 42.09 90 ARG A C 1
ATOM 745 O O . ARG A 1 90 ? 8.806 12.942 19.568 1.00 42.09 90 ARG A O 1
#

Secondary structure (DSSP, 8-state):
-PPPP-GGGGGTTS---HHHHHHHHHHHS-HHHHHTTS-HHHHHHHHHHTGGGS-HHHHHHHHHHTT--HHHHHHHHHT-HHHH-GGG--

pLDDT: mean 83.13, std 14.4, range [40.69, 95.25]

Sequence (90 aa):
MSKKINEKIYRWDGINSDQEILIRKMLYADPGDILSKYSEGILKDVFLRNIHRFKKKNRSFWKLILGVSDDEVDEAAAKCFRSSSELWDR

Radius of gyration: 13.94 Å; chains: 1; bounding box: 32×23×45 Å

Foldseek 3Di:
DPDPPPLVVQCVVVDPDPLSSLVSCLADNDVVVSPVPDPLVVLLVSCLQPVLVHDPVSNVVNCVVSVNDPVSNVVSLCVDPNNVDPPPVD